Protein AF-A0A6J0CL40-F1 (afdb_monomer_lite)

Sequence (116 aa):
MPSVLCTHLFGSLDCPVLSGSGAVYRVCAGTATFHLLQALLLVGLHSPTSPRAQLHNSFWSFKLLLLLGLCTVAFCIPDEHLFPAWHYIGICGGFTFILLQLVLITAFAHSWNKNW

Structure (mmCIF, N/CA/C/O backbone):
data_AF-A0A6J0CL40-F1
#
_entry.id   AF-A0A6J0CL40-F1
#
loop_
_atom_site.group_PDB
_atom_site.id
_atom_site.type_symbol
_atom_site.label_atom_id
_atom_site.label_alt_id
_atom_site.label_comp_id
_atom_site.label_asym_id
_atom_site.label_entity_id
_atom_site.label_seq_id
_atom_site.pdbx_PDB_ins_code
_atom_site.Cartn_x
_atom_site.Cartn_y
_atom_site.Cartn_z
_atom_site.occupancy
_atom_site.B_iso_or_equiv
_atom_site.auth_seq_id
_atom_site.auth_comp_id
_atom_site.auth_asym_id
_atom_site.auth_atom_id
_atom_site.pdbx_PDB_model_num
ATOM 1 N N . MET A 1 1 ? 27.939 -4.357 -15.769 1.00 42.84 1 MET A N 1
ATOM 2 C CA . MET A 1 1 ? 28.098 -4.983 -17.098 1.00 42.84 1 MET A CA 1
ATOM 3 C C . MET A 1 1 ? 27.099 -6.133 -17.308 1.00 42.84 1 MET A C 1
ATOM 5 O O . MET A 1 1 ? 27.514 -7.281 -17.331 1.00 42.84 1 MET A O 1
ATOM 9 N N . PRO A 1 2 ? 25.787 -5.858 -17.437 1.00 54.59 2 PRO A N 1
ATOM 10 C CA . PRO A 1 2 ? 24.793 -6.860 -17.849 1.00 54.59 2 PRO A CA 1
ATOM 11 C C . PRO A 1 2 ? 24.514 -6.864 -19.368 1.00 54.59 2 PRO A C 1
ATOM 13 O O . PRO A 1 2 ? 23.872 -7.778 -19.872 1.00 54.59 2 PRO A O 1
ATOM 16 N N . SER A 1 3 ? 25.003 -5.864 -20.111 1.00 56.97 3 SER A N 1
ATOM 17 C CA . SER A 1 3 ? 24.678 -5.653 -21.527 1.00 56.97 3 SER A CA 1
ATOM 18 C C . SER A 1 3 ? 25.245 -6.728 -22.459 1.00 56.97 3 SER A C 1
ATOM 20 O O . SER A 1 3 ? 24.511 -7.225 -23.301 1.00 56.97 3 SER A O 1
ATOM 22 N N . VAL A 1 4 ? 26.505 -7.144 -22.275 1.00 61.91 4 VAL A N 1
ATOM 23 C CA . VAL A 1 4 ? 27.192 -8.093 -23.182 1.00 61.91 4 VAL A CA 1
ATOM 24 C C . VAL A 1 4 ? 26.599 -9.506 -23.114 1.00 61.91 4 VAL A C 1
ATOM 26 O O . VAL A 1 4 ? 26.412 -10.149 -24.141 1.00 61.91 4 VAL A O 1
ATOM 29 N N . LEU A 1 5 ? 26.248 -9.988 -21.916 1.00 61.72 5 LEU A N 1
ATOM 30 C CA . LEU A 1 5 ? 25.635 -11.312 -21.747 1.00 61.72 5 LEU A CA 1
ATOM 31 C C . LEU A 1 5 ? 24.229 -11.371 -22.373 1.00 61.72 5 LEU A C 1
ATOM 33 O O . LEU A 1 5 ? 23.820 -12.408 -22.888 1.00 61.72 5 LEU A O 1
ATOM 37 N N . CYS A 1 6 ? 23.508 -10.247 -22.368 1.00 56.94 6 CYS A N 1
ATOM 38 C CA . CYS A 1 6 ? 22.153 -10.167 -22.900 1.00 56.94 6 CYS A CA 1
ATOM 39 C C . CYS A 1 6 ? 22.118 -10.161 -24.436 1.00 56.94 6 CYS A C 1
ATOM 41 O O . CYS A 1 6 ? 21.278 -10.837 -25.031 1.00 56.94 6 CYS A O 1
ATOM 43 N N . THR A 1 7 ? 23.083 -9.497 -25.087 1.00 62.28 7 THR A N 1
ATOM 44 C CA . THR A 1 7 ? 23.223 -9.524 -26.555 1.00 62.28 7 THR A CA 1
ATOM 45 C C . THR A 1 7 ? 23.495 -10.940 -27.072 1.00 62.28 7 THR A C 1
ATOM 47 O O . THR A 1 7 ? 22.990 -11.317 -28.126 1.00 62.28 7 THR A O 1
ATOM 50 N N . HIS A 1 8 ? 24.241 -11.746 -26.306 1.00 65.38 8 HIS A N 1
ATOM 51 C CA . HIS A 1 8 ? 24.544 -13.136 -26.656 1.00 65.38 8 HIS A CA 1
ATOM 52 C C . HIS A 1 8 ? 23.364 -14.106 -26.481 1.00 65.38 8 HIS A C 1
ATOM 54 O O . HIS A 1 8 ? 23.318 -15.110 -27.186 1.00 65.38 8 HIS A O 1
ATOM 60 N N . LEU A 1 9 ? 22.430 -13.832 -25.563 1.00 63.72 9 LEU A N 1
ATOM 61 C CA . LEU A 1 9 ? 21.293 -14.720 -25.278 1.00 63.72 9 LEU A CA 1
ATOM 62 C C . LEU A 1 9 ? 20.036 -14.392 -26.096 1.00 63.72 9 LEU A C 1
ATOM 64 O O . LEU A 1 9 ? 19.311 -15.313 -26.462 1.00 63.72 9 LEU A O 1
ATOM 68 N N . PHE A 1 10 ? 19.770 -13.111 -26.378 1.00 62.97 10 PHE A N 1
ATOM 69 C CA . PHE A 1 10 ? 18.482 -12.675 -26.943 1.00 62.97 10 PHE A CA 1
ATOM 70 C C . PHE A 1 10 ? 18.576 -11.954 -28.295 1.00 62.97 10 PHE A C 1
ATOM 72 O O . PHE A 1 10 ? 17.545 -11.699 -28.909 1.00 62.97 10 PHE A O 1
ATOM 79 N N . GLY A 1 11 ? 19.779 -11.642 -28.795 1.00 56.12 11 GLY A N 1
ATOM 80 C CA . GLY A 1 11 ? 19.965 -11.076 -30.139 1.00 56.12 11 GLY A CA 1
ATOM 81 C C . GLY A 1 11 ? 19.365 -9.677 -30.370 1.00 56.12 11 GLY A C 1
ATOM 82 O O . GLY A 1 11 ? 19.414 -9.190 -31.497 1.00 56.12 11 GLY A O 1
ATOM 83 N N . SER A 1 12 ? 18.827 -9.015 -29.337 1.00 57.97 12 SER A N 1
ATOM 84 C CA . SER A 1 12 ? 18.297 -7.647 -29.380 1.00 57.97 12 SER A CA 1
ATOM 85 C C . SER A 1 12 ? 19.167 -6.674 -28.571 1.00 57.97 12 SER A C 1
ATOM 87 O O . SER A 1 12 ? 19.760 -7.032 -27.551 1.00 57.97 12 SER A O 1
ATOM 89 N N . LEU A 1 13 ? 19.251 -5.420 -29.033 1.00 55.03 13 LEU A N 1
ATOM 90 C CA . LEU A 1 13 ? 19.860 -4.302 -28.291 1.00 55.03 13 LEU A CA 1
ATOM 91 C C . LEU A 1 13 ? 18.991 -3.863 -27.099 1.00 55.03 13 LEU A C 1
ATOM 93 O O . LEU A 1 13 ? 19.513 -3.343 -26.114 1.00 55.03 13 LEU A O 1
ATOM 97 N N . ASP A 1 14 ? 17.689 -4.145 -27.166 1.00 53.66 14 ASP A N 1
ATOM 98 C CA . ASP A 1 14 ? 16.723 -3.908 -26.098 1.00 53.66 14 ASP A CA 1
ATOM 99 C C . ASP A 1 14 ? 16.695 -5.105 -25.154 1.00 53.66 14 ASP A C 1
ATOM 101 O O . ASP A 1 14 ? 15.857 -6.004 -25.237 1.00 53.66 14 ASP A O 1
ATOM 105 N N . CYS A 1 15 ? 17.678 -5.139 -24.264 1.00 56.69 15 CYS A N 1
ATOM 106 C CA . CYS A 1 15 ? 17.612 -5.997 -23.098 1.00 56.69 15 CYS A CA 1
ATOM 107 C C . CYS A 1 15 ? 16.672 -5.327 -22.084 1.00 56.69 15 CYS A C 1
ATOM 109 O O . CYS A 1 15 ? 16.959 -4.188 -21.698 1.00 56.69 15 CYS A O 1
ATOM 111 N N . PRO A 1 16 ? 15.588 -5.975 -21.615 1.00 54.97 16 PRO A N 1
ATOM 112 C CA . PRO A 1 16 ? 14.822 -5.452 -20.495 1.00 54.97 16 PRO A CA 1
ATOM 113 C C . PRO A 1 16 ? 15.752 -5.448 -19.282 1.00 54.97 16 PRO A C 1
ATOM 115 O O . PRO A 1 16 ? 16.008 -6.476 -18.652 1.00 54.97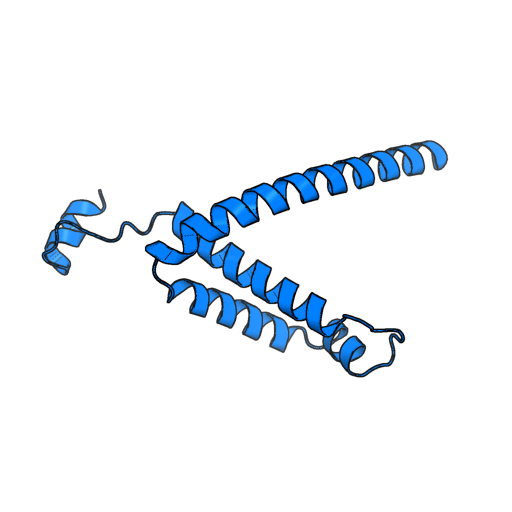 16 PRO A O 1
ATOM 118 N N . VAL A 1 17 ? 16.345 -4.290 -18.993 1.00 55.03 17 VAL A N 1
ATOM 119 C CA . VAL A 1 17 ? 17.161 -4.107 -17.801 1.00 55.03 17 VAL A CA 1
ATOM 120 C C . VAL A 1 17 ? 16.208 -4.286 -16.634 1.00 55.03 17 VAL A C 1
ATOM 122 O O . VAL A 1 17 ? 15.383 -3.417 -16.362 1.00 55.03 17 VAL A O 1
ATOM 125 N N . LEU A 1 18 ? 16.321 -5.424 -15.949 1.00 55.47 18 LEU A N 1
ATOM 126 C CA . LEU A 1 18 ? 15.652 -5.677 -14.682 1.00 55.47 18 LEU A CA 1
ATOM 127 C C . LEU A 1 18 ? 16.240 -4.713 -13.640 1.00 55.47 18 LEU A C 1
ATOM 129 O O . LEU A 1 18 ? 17.127 -5.055 -12.860 1.00 55.47 18 LEU A O 1
ATOM 133 N N . SER A 1 19 ? 15.814 -3.455 -13.700 1.00 67.19 19 SER A N 1
ATOM 134 C CA . SER A 1 19 ? 16.243 -2.415 -12.781 1.00 67.19 19 SER A CA 1
ATOM 135 C C . SER A 1 19 ? 15.656 -2.718 -11.409 1.00 67.19 19 SER A C 1
ATOM 137 O O . SER A 1 19 ? 14.466 -3.022 -11.290 1.00 67.19 19 SER A O 1
ATOM 139 N N . GLY A 1 20 ? 16.465 -2.588 -10.354 1.00 76.06 20 GLY A N 1
ATOM 140 C CA . GLY A 1 20 ? 15.996 -2.754 -8.977 1.00 76.06 20 GLY A CA 1
ATOM 141 C C . GLY A 1 20 ? 14.786 -1.868 -8.659 1.00 76.06 20 GLY A C 1
ATOM 142 O O . GLY A 1 20 ? 13.899 -2.289 -7.923 1.00 76.06 20 GLY A O 1
ATOM 143 N N . SER A 1 21 ? 14.681 -0.692 -9.291 1.00 79.19 21 SER A N 1
ATOM 144 C CA . SER A 1 21 ? 13.493 0.160 -9.184 1.00 79.19 21 SER A CA 1
ATOM 145 C C . SER A 1 21 ? 12.227 -0.537 -9.695 1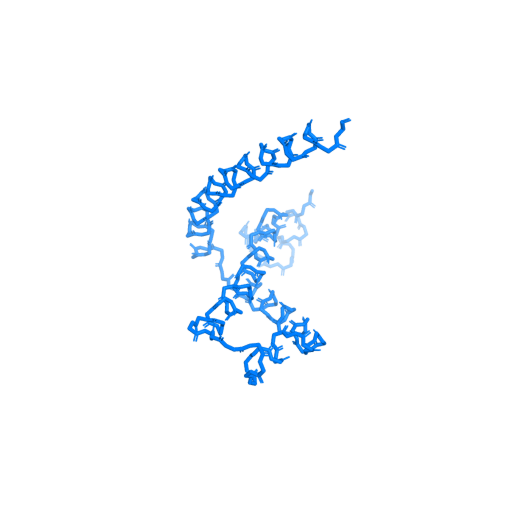.00 79.19 21 SER A C 1
ATOM 147 O O . SER A 1 21 ? 11.221 -0.548 -8.992 1.00 79.19 21 SER A O 1
ATOM 149 N N . GLY A 1 22 ? 12.272 -1.187 -10.860 1.00 83.12 22 GLY A N 1
ATOM 150 C CA . GLY A 1 22 ? 11.123 -1.894 -11.430 1.00 83.12 22 GLY A CA 1
ATOM 151 C C . GLY A 1 22 ? 10.644 -3.057 -10.558 1.00 83.12 22 GLY A C 1
ATOM 152 O O . GLY A 1 22 ? 9.441 -3.238 -10.367 1.00 83.12 22 GLY A O 1
ATOM 153 N N . ALA A 1 23 ? 11.574 -3.795 -9.944 1.00 87.19 23 ALA A N 1
ATOM 154 C CA . ALA A 1 23 ? 11.234 -4.850 -8.988 1.00 87.19 23 ALA A CA 1
ATOM 155 C C . ALA A 1 23 ? 10.494 -4.297 -7.756 1.00 87.19 23 ALA A C 1
ATOM 157 O O . ALA A 1 23 ? 9.487 -4.869 -7.335 1.00 87.19 23 ALA A O 1
ATOM 158 N N . VAL A 1 24 ? 10.940 -3.155 -7.217 1.00 90.00 24 VAL A N 1
ATOM 159 C CA . VAL A 1 24 ? 10.269 -2.485 -6.090 1.00 90.00 24 VAL A CA 1
ATOM 160 C C . VAL A 1 24 ? 8.850 -2.066 -6.472 1.00 90.00 24 VAL A C 1
ATOM 162 O O . VAL A 1 24 ? 7.919 -2.357 -5.725 1.00 90.00 24 VAL A O 1
ATOM 165 N N . TYR A 1 25 ? 8.654 -1.458 -7.646 1.00 88.12 25 TYR A N 1
ATOM 166 C CA . TYR A 1 25 ? 7.320 -1.068 -8.123 1.00 88.12 25 TYR A CA 1
ATOM 167 C C . TYR A 1 25 ? 6.351 -2.260 -8.182 1.00 88.12 25 TYR A C 1
ATOM 169 O O . TYR A 1 25 ? 5.207 -2.140 -7.746 1.00 88.12 25 TYR A O 1
ATOM 177 N N . ARG A 1 26 ? 6.815 -3.426 -8.642 1.00 89.50 26 ARG A N 1
ATOM 178 C CA . ARG A 1 26 ? 6.001 -4.651 -8.757 1.00 89.50 26 ARG A CA 1
ATOM 179 C C . ARG A 1 26 ? 5.640 -5.250 -7.401 1.00 89.50 26 ARG A C 1
ATOM 181 O O . ARG A 1 26 ? 4.481 -5.589 -7.171 1.00 89.50 26 ARG A O 1
ATOM 188 N N . VAL A 1 27 ? 6.602 -5.330 -6.480 1.00 92.81 27 VAL A N 1
ATOM 189 C CA . VAL A 1 27 ? 6.342 -5.806 -5.111 1.00 92.81 27 VAL A CA 1
ATOM 190 C C . VAL A 1 27 ? 5.373 -4.865 -4.394 1.00 92.81 27 VAL A C 1
ATOM 192 O O . VAL A 1 27 ? 4.405 -5.330 -3.797 1.00 92.81 27 VAL A O 1
ATOM 195 N N . CYS A 1 28 ? 5.574 -3.549 -4.513 1.00 92.56 28 CYS A N 1
ATOM 196 C CA . CYS A 1 28 ? 4.665 -2.547 -3.956 1.00 92.56 28 CYS A CA 1
ATOM 197 C C . CYS A 1 28 ? 3.263 -2.617 -4.577 1.00 92.56 28 CYS A C 1
ATOM 199 O O . CYS A 1 28 ? 2.273 -2.406 -3.880 1.00 92.56 28 CYS A O 1
ATOM 201 N N . ALA A 1 29 ? 3.154 -2.930 -5.869 1.00 91.50 29 ALA A N 1
ATOM 202 C CA . ALA A 1 29 ? 1.864 -3.141 -6.517 1.00 91.50 29 ALA A CA 1
ATOM 203 C C . ALA A 1 29 ? 1.128 -4.368 -5.962 1.00 91.50 29 ALA A C 1
ATOM 205 O O . ALA A 1 29 ? -0.061 -4.281 -5.635 1.00 91.50 29 ALA A O 1
ATOM 206 N N . GLY A 1 30 ? 1.838 -5.484 -5.778 1.00 94.12 30 GLY A N 1
ATOM 207 C CA . GLY A 1 30 ? 1.289 -6.692 -5.160 1.00 94.12 30 GLY A CA 1
ATOM 208 C C . GLY A 1 30 ? 0.808 -6.452 -3.726 1.00 94.12 30 GLY A C 1
ATOM 209 O O . GLY A 1 30 ? -0.333 -6.783 -3.389 1.00 94.12 30 GLY A O 1
ATOM 210 N N . THR A 1 31 ? 1.632 -5.810 -2.892 1.00 95.25 31 THR A N 1
ATOM 211 C CA . THR A 1 31 ? 1.288 -5.523 -1.488 1.00 95.25 31 THR A CA 1
ATOM 212 C C . THR A 1 31 ? 0.137 -4.525 -1.364 1.00 95.25 31 THR A C 1
ATOM 214 O O . THR A 1 31 ? -0.788 -4.754 -0.582 1.00 95.25 31 THR A O 1
ATOM 217 N N . ALA A 1 32 ? 0.128 -3.451 -2.156 1.00 94.44 32 ALA A N 1
ATOM 218 C CA . ALA A 1 32 ? -0.964 -2.482 -2.150 1.00 94.44 32 ALA A CA 1
ATOM 219 C C . ALA A 1 32 ? -2.291 -3.118 -2.582 1.00 94.44 32 ALA A C 1
ATOM 221 O O . ALA A 1 32 ? -3.309 -2.908 -1.926 1.00 94.44 32 ALA A O 1
ATOM 222 N N . THR A 1 33 ? -2.277 -3.945 -3.632 1.00 94.25 33 THR A N 1
ATOM 223 C CA . THR A 1 33 ? -3.473 -4.662 -4.105 1.00 94.25 33 THR A CA 1
ATOM 224 C C . THR A 1 33 ? -4.002 -5.615 -3.031 1.00 94.25 33 THR A C 1
ATOM 226 O O . THR A 1 33 ? -5.206 -5.656 -2.774 1.00 94.25 33 THR A O 1
ATOM 229 N N . PHE A 1 34 ? -3.112 -6.334 -2.343 1.00 96.25 34 PHE A N 1
ATOM 230 C CA . PHE A 1 34 ? -3.469 -7.219 -1.232 1.00 96.25 34 PHE A CA 1
ATOM 231 C C . PHE A 1 34 ? -4.147 -6.477 -0.069 1.00 96.25 34 PHE A C 1
ATOM 233 O O . PHE A 1 34 ? -5.146 -6.956 0.484 1.00 96.25 34 PHE A O 1
ATOM 240 N N . HIS A 1 35 ? -3.625 -5.311 0.313 1.00 95.00 35 HIS A N 1
ATOM 241 C CA . HIS A 1 35 ? -4.218 -4.498 1.376 1.00 95.00 35 HIS A CA 1
ATOM 242 C C . HIS A 1 35 ? -5.514 -3.814 0.935 1.00 95.00 35 HIS A C 1
ATOM 244 O O . HIS A 1 35 ? -6.461 -3.770 1.720 1.00 95.00 35 HIS A O 1
ATOM 250 N N . LEU A 1 36 ? -5.602 -3.357 -0.316 1.00 94.62 36 LEU A N 1
ATOM 251 C CA . LEU A 1 36 ? -6.822 -2.779 -0.875 1.00 94.62 36 LEU A CA 1
ATOM 252 C C . LEU A 1 36 ? -7.955 -3.809 -0.917 1.00 94.62 36 LEU A C 1
ATOM 254 O O . LEU A 1 36 ? -9.065 -3.514 -0.481 1.00 94.62 36 LEU A O 1
ATOM 258 N N . LEU A 1 37 ? -7.676 -5.036 -1.366 1.00 94.75 37 LEU A N 1
ATOM 259 C CA . LEU A 1 37 ? -8.661 -6.118 -1.375 1.00 94.75 37 LEU A CA 1
ATOM 260 C C . LEU A 1 37 ? -9.180 -6.412 0.038 1.00 94.75 37 LEU A C 1
ATOM 262 O O . LEU A 1 37 ? -10.384 -6.543 0.242 1.00 94.75 37 LEU A O 1
ATOM 266 N N . GLN A 1 38 ? -8.290 -6.466 1.032 1.00 93.56 38 GLN A N 1
ATOM 267 C CA . GLN A 1 38 ? -8.707 -6.626 2.426 1.00 93.56 38 GLN A CA 1
ATOM 268 C C . GLN A 1 38 ? -9.533 -5.441 2.921 1.00 93.56 38 GLN A C 1
ATOM 270 O O . GLN A 1 38 ? -10.555 -5.664 3.561 1.00 93.56 38 GLN A O 1
ATOM 275 N N . ALA A 1 39 ? -9.145 -4.206 2.603 1.00 93.62 39 ALA A N 1
ATOM 276 C CA . ALA A 1 39 ? -9.921 -3.027 2.971 1.00 93.62 39 ALA A CA 1
ATOM 277 C C . ALA A 1 39 ? -11.346 -3.106 2.402 1.00 93.62 39 ALA A C 1
ATOM 279 O O . ALA A 1 39 ? -12.304 -2.929 3.151 1.00 93.62 39 ALA A O 1
ATOM 280 N N . LEU A 1 40 ? -11.491 -3.474 1.122 1.00 94.06 40 LEU A N 1
ATOM 281 C CA . LEU A 1 40 ? -12.787 -3.654 0.460 1.00 94.06 40 LEU A CA 1
ATOM 282 C C . LEU A 1 40 ? -13.639 -4.753 1.112 1.00 94.06 40 LEU A C 1
ATOM 2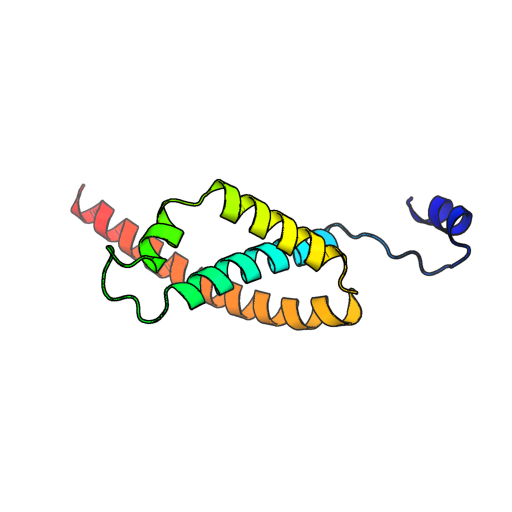84 O O . LEU A 1 40 ? -14.834 -4.553 1.325 1.00 94.06 40 LEU A O 1
ATOM 288 N N . LEU A 1 41 ? -13.038 -5.886 1.496 1.00 91.38 41 LEU A N 1
ATOM 289 C CA . LEU A 1 41 ? -13.745 -6.966 2.201 1.00 91.38 41 LEU A CA 1
ATOM 290 C C . LEU A 1 41 ? -14.321 -6.516 3.557 1.00 91.38 41 LEU A C 1
ATOM 292 O O . LEU A 1 41 ? -15.354 -7.040 3.993 1.00 91.38 41 LEU A O 1
ATOM 296 N N . LEU A 1 42 ? -13.668 -5.551 4.213 1.00 91.44 42 LEU A N 1
ATOM 297 C CA . LEU A 1 42 ? -14.054 -5.017 5.520 1.00 91.44 42 LEU A CA 1
ATOM 298 C C . LEU A 1 42 ? -14.994 -3.801 5.442 1.00 91.44 42 LEU A C 1
ATOM 300 O O . LEU A 1 42 ? -15.462 -3.336 6.483 1.00 91.44 42 LEU A O 1
ATOM 304 N N . VAL A 1 43 ? -15.335 -3.298 4.251 1.00 93.44 43 VAL A N 1
ATOM 305 C CA . VAL A 1 43 ? -16.290 -2.185 4.122 1.00 93.44 43 VAL A CA 1
ATOM 306 C C . VAL A 1 43 ? -17.674 -2.596 4.647 1.00 93.44 43 VAL A C 1
ATOM 308 O O . VAL A 1 43 ? -18.191 -3.684 4.360 1.00 93.44 43 VAL A O 1
ATOM 311 N N . GLY A 1 44 ? -18.283 -1.712 5.445 1.00 88.75 44 GLY A N 1
ATOM 312 C CA . GLY A 1 44 ? -19.616 -1.913 6.027 1.00 88.75 44 GLY A CA 1
ATOM 313 C C . GLY A 1 44 ? -19.674 -2.996 7.111 1.00 88.75 44 GLY A C 1
ATOM 314 O O . GLY A 1 44 ? -20.748 -3.534 7.399 1.00 88.75 44 GLY A O 1
ATOM 315 N N . LEU A 1 45 ? -18.529 -3.367 7.686 1.00 90.00 45 LEU A N 1
ATOM 316 C CA . LEU A 1 45 ? -18.451 -4.311 8.792 1.00 90.00 45 LEU A CA 1
ATOM 317 C C . LEU A 1 45 ? -18.860 -3.627 10.104 1.00 90.00 45 LEU A C 1
ATOM 319 O O . LEU A 1 45 ? -18.168 -2.738 10.585 1.00 90.00 45 LEU A O 1
ATOM 323 N N . HIS A 1 46 ? -19.968 -4.070 10.695 1.00 86.81 46 HIS A N 1
ATOM 324 C CA . HIS A 1 46 ? -20.484 -3.504 11.949 1.00 86.81 46 HIS A CA 1
ATOM 325 C C . HIS A 1 46 ? -20.245 -4.398 13.171 1.00 86.81 46 HIS A C 1
ATOM 327 O O . HIS A 1 46 ? -20.355 -3.930 14.298 1.00 86.81 46 HIS A O 1
ATOM 333 N N . SER A 1 47 ? -19.926 -5.682 12.966 1.00 88.19 47 SER A N 1
ATOM 334 C CA . SER A 1 47 ? -19.749 -6.646 14.055 1.00 88.19 47 SER A CA 1
ATOM 335 C C . SER A 1 47 ? -18.466 -7.472 13.900 1.00 88.19 47 SER A C 1
ATOM 337 O O . SER A 1 47 ? -18.236 -8.044 12.821 1.00 88.19 47 SER A O 1
ATOM 339 N N . PRO A 1 48 ? -17.676 -7.620 14.983 1.00 84.06 48 PRO A N 1
ATOM 340 C CA . PRO A 1 48 ? -16.453 -8.418 14.994 1.00 84.06 48 PRO A CA 1
ATOM 341 C C . PRO A 1 48 ? -16.710 -9.932 14.928 1.00 84.06 48 PRO A C 1
ATOM 343 O O . PRO A 1 48 ? -15.779 -10.693 14.690 1.00 84.06 48 PRO A O 1
ATOM 346 N N . THR A 1 49 ? -17.953 -10.394 15.113 1.00 87.81 49 THR A N 1
ATOM 347 C CA . THR A 1 49 ? -18.297 -11.829 15.059 1.00 87.81 49 THR A CA 1
ATOM 348 C C . THR A 1 49 ? -18.650 -12.321 13.658 1.00 87.81 49 THR A C 1
ATOM 350 O O . THR A 1 49 ? -18.760 -13.527 13.432 1.00 87.81 49 THR A O 1
ATOM 353 N N . SER A 1 50 ? -18.821 -11.406 12.703 1.00 88.44 50 SER A N 1
ATOM 354 C CA . SER A 1 50 ? -19.185 -11.756 11.332 1.00 88.44 50 SER A CA 1
ATOM 355 C C . SER A 1 50 ? -18.098 -12.611 10.653 1.00 88.44 50 SER A C 1
ATOM 357 O O . SER A 1 50 ? -16.907 -12.442 10.926 1.00 88.44 50 SER A O 1
ATOM 359 N N . PRO A 1 51 ? -18.464 -13.513 9.725 1.00 86.62 51 PRO A N 1
ATOM 360 C CA . PRO A 1 51 ? -17.503 -14.416 9.083 1.00 86.62 51 PRO A CA 1
ATOM 361 C C . PRO A 1 51 ? -16.386 -13.668 8.335 1.00 86.62 51 PRO A C 1
ATOM 363 O O . PRO A 1 51 ? -15.249 -14.128 8.302 1.00 86.62 51 PRO A O 1
ATOM 366 N N . ARG A 1 52 ? -16.675 -12.469 7.804 1.00 89.50 52 ARG A N 1
ATOM 367 C CA . ARG A 1 52 ? -15.678 -11.581 7.176 1.00 89.50 52 ARG A CA 1
ATOM 368 C C . ARG A 1 52 ? -14.623 -11.087 8.174 1.00 89.50 52 ARG A C 1
ATOM 370 O O . ARG A 1 52 ? -13.442 -11.048 7.840 1.00 89.50 52 ARG A O 1
ATOM 377 N N . ALA A 1 53 ? -15.034 -10.762 9.401 1.00 88.06 53 ALA A N 1
ATOM 378 C CA . ALA A 1 53 ? -14.128 -10.361 10.476 1.00 88.06 53 ALA A CA 1
ATOM 379 C C . ALA A 1 53 ? -13.233 -11.529 10.924 1.00 88.06 53 ALA A C 1
ATOM 381 O O . ALA A 1 53 ? -12.027 -11.361 11.092 1.00 88.06 53 ALA A O 1
ATOM 382 N N . GLN A 1 54 ? -13.806 -12.732 11.037 1.00 87.88 54 GLN A N 1
ATOM 383 C CA . GLN A 1 54 ? -13.053 -13.947 11.371 1.00 87.88 54 GLN A CA 1
ATOM 384 C C . GLN A 1 54 ? -12.032 -14.302 10.281 1.00 87.88 54 GLN A C 1
ATOM 386 O O . GLN A 1 54 ? -10.880 -14.612 10.589 1.00 87.88 54 GLN A O 1
ATOM 391 N N . LEU A 1 55 ? -12.412 -14.172 9.003 1.00 87.62 55 LEU A N 1
ATOM 392 C CA . LEU A 1 55 ? -11.495 -14.344 7.874 1.00 87.62 55 LEU A CA 1
ATOM 393 C C . LEU A 1 55 ? -10.324 -13.353 7.939 1.00 87.62 55 LEU A C 1
ATOM 395 O O . LEU A 1 55 ? -9.169 -13.721 7.709 1.00 87.62 55 LEU A O 1
ATOM 399 N N . HIS A 1 56 ? -10.609 -12.102 8.302 1.00 90.19 56 HIS A N 1
ATOM 400 C CA . HIS A 1 56 ? -9.577 -11.090 8.482 1.00 90.19 56 HIS A CA 1
ATOM 401 C C . HIS A 1 56 ? -8.645 -11.389 9.664 1.00 90.19 56 HIS A C 1
ATOM 403 O O . HIS A 1 56 ? -7.453 -11.120 9.557 1.00 90.19 56 HIS A O 1
ATOM 409 N N . ASN A 1 57 ? -9.135 -11.953 10.763 1.00 89.44 57 ASN A N 1
ATOM 410 C CA . ASN A 1 57 ? -8.314 -12.139 11.959 1.00 89.44 57 ASN A CA 1
ATOM 411 C C . ASN A 1 57 ? -7.482 -13.437 11.939 1.00 89.44 57 ASN A C 1
ATOM 413 O O . ASN A 1 57 ? -6.328 -13.438 12.360 1.00 89.44 57 ASN A O 1
ATOM 417 N N . SER A 1 58 ? -8.041 -14.543 11.439 1.00 86.88 58 SER A N 1
ATOM 418 C CA . SER A 1 58 ? -7.481 -15.881 11.700 1.00 86.88 58 SER A CA 1
ATOM 419 C C . SER A 1 58 ? -6.680 -16.501 10.544 1.00 86.88 58 SER A C 1
ATOM 421 O O . SER A 1 58 ? -5.748 -17.261 10.791 1.00 86.88 58 SER A O 1
ATOM 423 N N . PHE A 1 59 ? -6.991 -16.201 9.278 1.00 89.38 59 PHE A N 1
ATOM 424 C CA . PHE A 1 59 ? -6.494 -16.976 8.122 1.00 89.38 59 PHE A CA 1
ATOM 425 C C . PHE A 1 59 ? -5.151 -16.474 7.555 1.00 89.38 59 PHE A C 1
ATOM 427 O O . PHE A 1 59 ? -5.040 -16.130 6.376 1.00 89.38 59 PHE A O 1
ATOM 434 N N . TRP A 1 60 ? -4.103 -16.442 8.381 1.00 90.88 60 TRP A N 1
ATOM 435 C CA . TRP A 1 60 ? -2.785 -15.906 7.999 1.00 90.88 60 TRP A CA 1
ATOM 436 C C . TRP A 1 60 ? -2.075 -16.676 6.881 1.00 90.88 60 TRP A C 1
ATOM 438 O O . TRP A 1 60 ? -1.576 -16.056 5.944 1.00 90.88 60 TRP A O 1
ATOM 448 N N . SER A 1 61 ? -2.058 -18.010 6.922 1.00 92.19 61 SER A N 1
ATOM 449 C CA . SER A 1 61 ? -1.356 -18.807 5.903 1.00 92.19 61 SER A CA 1
ATOM 450 C C . SER A 1 61 ? -1.929 -18.579 4.503 1.00 92.19 61 SER A C 1
ATOM 452 O O . SER A 1 61 ? -1.184 -18.375 3.549 1.00 92.19 61 SER A O 1
ATOM 454 N N . PHE A 1 62 ? -3.259 -18.529 4.383 1.00 92.00 62 PHE A N 1
ATOM 455 C CA . PHE A 1 62 ? -3.929 -18.241 3.114 1.00 92.00 62 PHE A CA 1
ATOM 456 C C . PHE A 1 62 ? -3.641 -16.818 2.622 1.00 92.00 62 PHE A C 1
ATOM 458 O O . PHE A 1 62 ? -3.371 -16.606 1.443 1.00 92.00 62 PHE A O 1
ATOM 465 N N . LYS A 1 63 ? -3.635 -15.840 3.533 1.00 92.81 63 LYS A N 1
ATOM 466 C CA . LYS A 1 63 ? -3.283 -14.452 3.221 1.00 92.81 63 LYS A CA 1
ATOM 467 C C . LYS A 1 63 ? -1.861 -14.313 2.677 1.00 92.81 63 LYS A C 1
ATOM 469 O O . LYS A 1 63 ? -1.664 -13.585 1.711 1.00 92.81 63 LYS A O 1
ATOM 474 N N . LEU A 1 64 ? -0.890 -15.014 3.264 1.00 95.06 64 LEU A N 1
ATOM 475 C CA . LEU A 1 64 ? 0.494 -14.998 2.783 1.00 95.06 64 LEU A CA 1
ATOM 476 C C . LEU A 1 64 ? 0.616 -15.620 1.388 1.00 95.06 64 LEU A C 1
ATOM 478 O O . LEU A 1 64 ? 1.291 -15.055 0.533 1.00 95.06 64 LEU A O 1
ATOM 482 N N . LEU A 1 65 ? -0.081 -16.731 1.128 1.00 96.25 65 LEU A N 1
ATOM 483 C CA . LEU A 1 65 ? -0.126 -17.332 -0.209 1.00 96.25 65 LEU A CA 1
ATOM 484 C C . LEU A 1 65 ? -0.752 -16.384 -1.240 1.00 96.25 65 LEU A C 1
ATOM 486 O O . LEU A 1 65 ? -0.209 -16.225 -2.331 1.00 96.25 65 LEU A O 1
ATOM 490 N N . LEU A 1 66 ? -1.850 -15.713 -0.883 1.00 95.62 66 LEU A N 1
ATOM 491 C CA . LEU A 1 66 ? -2.487 -14.714 -1.740 1.00 95.62 66 LEU A CA 1
ATOM 492 C C . LEU A 1 66 ? -1.554 -13.530 -2.021 1.00 95.62 66 LEU A C 1
ATOM 494 O O . LEU A 1 66 ? -1.459 -13.089 -3.163 1.00 95.62 66 LEU A O 1
ATOM 498 N N . LEU A 1 67 ? -0.848 -13.033 -1.003 1.00 96.12 67 LEU A N 1
ATOM 499 C CA . LEU A 1 67 ? 0.121 -11.952 -1.159 1.00 96.12 67 LEU A CA 1
ATOM 500 C C . LEU A 1 67 ? 1.254 -12.349 -2.115 1.00 96.12 67 LEU A C 1
ATOM 502 O O . LEU A 1 67 ? 1.565 -11.596 -3.036 1.00 96.12 67 LEU A O 1
ATOM 506 N N . LEU A 1 68 ? 1.841 -13.534 -1.930 1.00 96.38 68 LEU A N 1
ATOM 507 C CA . LEU A 1 68 ? 2.883 -14.041 -2.824 1.00 96.38 68 LEU A CA 1
ATOM 508 C C . LEU A 1 68 ? 2.357 -14.200 -4.253 1.00 96.38 68 LEU A C 1
ATOM 510 O O . LEU A 1 68 ? 3.017 -13.756 -5.187 1.00 96.38 68 LEU A O 1
ATOM 514 N N . GLY A 1 69 ? 1.148 -14.743 -4.418 1.00 96.06 69 GLY A N 1
ATOM 515 C CA . GLY A 1 69 ? 0.496 -14.866 -5.721 1.00 96.06 69 GLY A CA 1
ATOM 516 C C . GLY A 1 69 ? 0.288 -13.515 -6.409 1.00 96.06 69 GLY A C 1
ATOM 517 O O . GLY A 1 69 ? 0.625 -13.372 -7.582 1.00 96.06 69 GLY A O 1
ATOM 518 N N . LEU A 1 70 ? -0.195 -12.501 -5.684 1.00 95.31 70 LEU A N 1
ATOM 519 C CA . LEU A 1 70 ? -0.362 -11.141 -6.212 1.00 95.31 70 LEU A CA 1
ATOM 520 C C . LEU A 1 70 ? 0.978 -10.509 -6.606 1.00 95.31 70 LEU A C 1
ATOM 522 O O . LEU A 1 70 ? 1.063 -9.877 -7.658 1.00 95.31 70 LEU A O 1
ATOM 526 N N . CYS A 1 71 ? 2.032 -10.718 -5.813 1.00 93.75 71 CYS A N 1
ATOM 527 C CA . CYS A 1 71 ? 3.380 -10.294 -6.181 1.00 93.75 71 CYS A CA 1
ATOM 528 C C . CYS A 1 71 ? 3.850 -10.995 -7.464 1.00 93.75 71 CYS A C 1
ATOM 530 O O . CYS A 1 71 ? 4.300 -10.315 -8.380 1.00 93.75 71 CYS A O 1
ATOM 532 N N . THR A 1 72 ? 3.701 -12.319 -7.582 1.00 93.81 72 THR A N 1
ATOM 533 C CA . THR A 1 72 ? 4.071 -13.069 -8.796 1.00 93.81 72 THR A CA 1
ATOM 534 C C . THR A 1 72 ? 3.304 -12.581 -10.025 1.00 93.81 72 THR A C 1
ATOM 536 O O . THR A 1 72 ? 3.915 -12.349 -11.065 1.00 93.81 72 THR A O 1
ATOM 539 N N . VAL A 1 73 ? 1.994 -12.342 -9.904 1.00 92.38 73 VAL A N 1
ATOM 540 C CA . VAL A 1 73 ? 1.175 -11.774 -10.989 1.00 92.38 73 VAL A CA 1
ATOM 541 C C . VAL A 1 73 ? 1.673 -10.382 -11.383 1.00 92.38 73 VAL A C 1
ATOM 543 O O . VAL A 1 73 ? 1.769 -10.086 -12.572 1.00 92.38 73 VAL A O 1
ATOM 546 N N . ALA A 1 74 ? 2.067 -9.547 -10.418 1.00 90.00 74 ALA A N 1
ATOM 547 C CA . ALA A 1 74 ? 2.630 -8.230 -10.701 1.00 90.00 74 ALA A CA 1
ATOM 548 C C . ALA A 1 74 ? 3.953 -8.297 -11.484 1.00 90.00 74 ALA A C 1
ATOM 550 O O . ALA A 1 74 ? 4.256 -7.365 -12.227 1.00 90.00 74 ALA A O 1
ATOM 551 N N . PHE A 1 75 ? 4.726 -9.387 -11.386 1.00 87.75 75 PHE A N 1
ATOM 552 C CA . PHE A 1 75 ? 5.913 -9.616 -12.225 1.00 87.75 75 PHE A CA 1
ATOM 553 C C . PHE A 1 75 ? 5.581 -10.001 -13.673 1.00 87.75 75 PHE A C 1
ATOM 555 O O . PHE A 1 75 ? 6.405 -9.779 -14.556 1.00 87.75 75 PHE A O 1
ATOM 562 N N . CYS A 1 76 ? 4.379 -10.509 -13.949 1.00 86.62 76 CYS A N 1
ATOM 563 C CA . CYS A 1 76 ? 3.953 -10.861 -15.306 1.00 86.62 76 CYS A CA 1
ATOM 564 C C . CYS A 1 76 ? 3.473 -9.656 -16.138 1.00 86.62 76 CYS A C 1
ATOM 566 O O . CYS A 1 76 ? 3.315 -9.778 -17.349 1.00 86.62 76 CYS A O 1
ATOM 568 N N . ILE A 1 77 ? 3.217 -8.501 -15.515 1.00 83.25 77 ILE A N 1
ATOM 569 C CA . ILE A 1 77 ? 2.662 -7.317 -16.194 1.00 83.25 77 ILE A CA 1
ATOM 570 C C . ILE A 1 77 ? 3.795 -6.498 -16.856 1.00 83.25 77 ILE A C 1
ATOM 572 O O . ILE A 1 77 ? 4.815 -6.272 -16.210 1.00 83.25 77 ILE A O 1
ATOM 576 N N . PRO A 1 78 ? 3.676 -6.029 -18.110 1.00 78.44 78 PRO A N 1
ATOM 577 C CA . PRO A 1 78 ? 4.719 -5.225 -18.762 1.00 78.44 78 PRO A CA 1
ATOM 578 C C . PRO A 1 78 ? 4.872 -3.811 -18.159 1.00 78.44 78 PRO A C 1
ATOM 580 O O . PRO A 1 78 ? 3.909 -3.229 -17.655 1.00 78.44 78 PRO A O 1
ATOM 583 N N . ASP A 1 79 ? 6.086 -3.250 -18.229 1.00 77.19 79 ASP A N 1
ATOM 584 C CA . ASP A 1 79 ? 6.460 -1.980 -17.572 1.00 77.19 79 ASP A CA 1
ATOM 585 C C . ASP A 1 79 ? 5.710 -0.751 -18.122 1.00 77.19 79 ASP A C 1
ATOM 587 O O . ASP A 1 79 ? 5.344 0.140 -17.352 1.00 77.19 79 ASP A O 1
ATOM 591 N N . GLU A 1 80 ? 5.424 -0.747 -19.430 1.00 71.44 80 GLU A N 1
ATOM 592 C CA . GLU A 1 80 ? 4.766 0.329 -20.198 1.00 71.44 80 GLU A CA 1
ATOM 593 C C . GLU A 1 80 ? 3.475 0.852 -19.538 1.00 71.44 80 GLU A C 1
ATOM 595 O O . GLU A 1 80 ? 3.177 2.045 -19.575 1.00 71.44 80 GLU A O 1
ATOM 600 N N . HIS A 1 81 ? 2.710 -0.036 -18.898 1.00 70.00 81 HIS A N 1
ATOM 601 C CA . HIS A 1 81 ? 1.423 0.305 -18.287 1.00 70.00 81 HIS A CA 1
ATOM 602 C C . HIS A 1 81 ? 1.497 0.504 -16.771 1.00 70.00 81 HIS A C 1
ATOM 604 O O . HIS A 1 81 ? 0.724 1.287 -16.216 1.00 70.00 81 HIS A O 1
ATOM 610 N N . LEU A 1 82 ? 2.406 -0.192 -16.083 1.00 74.19 82 LEU A N 1
ATOM 611 C CA . LEU A 1 82 ? 2.483 -0.148 -14.624 1.00 74.19 82 LEU A CA 1
ATOM 612 C C . LEU A 1 82 ? 3.145 1.130 -14.119 1.00 74.19 82 LEU A C 1
ATOM 614 O O . LEU A 1 82 ? 2.623 1.768 -13.206 1.00 74.19 82 LEU A O 1
ATOM 618 N N . PHE A 1 83 ? 4.294 1.509 -14.675 1.00 78.75 83 PHE A N 1
ATOM 619 C CA . PHE A 1 83 ? 5.136 2.527 -14.043 1.00 78.75 83 PHE A CA 1
ATOM 620 C C . PHE A 1 83 ? 4.511 3.927 -14.024 1.00 78.75 83 PHE A C 1
ATOM 622 O O . PHE A 1 83 ? 4.535 4.542 -12.955 1.00 78.75 83 PHE A O 1
ATOM 629 N N . PRO A 1 84 ? 3.889 4.432 -15.109 1.00 83.19 84 PRO A N 1
ATOM 630 C CA . PRO A 1 84 ? 3.280 5.760 -15.085 1.00 83.19 84 PRO A CA 1
ATOM 631 C C . PRO A 1 84 ? 2.126 5.850 -14.081 1.00 83.19 84 PRO A C 1
ATOM 633 O O . PRO A 1 84 ? 2.086 6.765 -13.263 1.00 83.19 84 PRO A O 1
ATOM 636 N N . ALA A 1 85 ? 1.212 4.875 -14.085 1.00 84.56 85 ALA A N 1
ATOM 637 C CA . ALA A 1 85 ? 0.063 4.871 -13.181 1.00 84.56 85 ALA A CA 1
ATOM 638 C C . ALA A 1 85 ? 0.496 4.747 -11.712 1.00 84.56 85 ALA A C 1
ATOM 640 O O . ALA A 1 85 ? 0.029 5.493 -10.847 1.00 84.56 85 ALA A O 1
ATOM 641 N N . TRP A 1 86 ? 1.430 3.835 -11.430 1.00 86.25 86 TRP A N 1
ATOM 642 C CA . TRP A 1 86 ? 1.894 3.582 -10.070 1.00 86.25 86 TRP A CA 1
ATOM 643 C C . TRP A 1 86 ? 2.724 4.730 -9.499 1.00 86.25 86 TRP A C 1
ATOM 645 O O . TRP A 1 86 ? 2.714 4.956 -8.291 1.00 86.25 86 TRP A O 1
ATOM 655 N N . HIS A 1 87 ? 3.401 5.490 -10.360 1.00 87.69 87 HIS A N 1
ATOM 656 C CA . HIS A 1 87 ? 4.121 6.693 -9.966 1.00 87.69 87 HIS A CA 1
ATOM 657 C C . HIS A 1 87 ? 3.182 7.747 -9.361 1.00 87.69 87 HIS A C 1
ATOM 659 O O . HIS A 1 87 ? 3.414 8.204 -8.241 1.00 87.69 87 HIS A O 1
ATOM 665 N N . TYR A 1 88 ? 2.082 8.082 -10.044 1.00 90.38 88 TYR A N 1
ATOM 666 C CA . TYR A 1 88 ? 1.111 9.058 -9.533 1.00 90.38 88 TYR A CA 1
ATOM 667 C C . TYR A 1 88 ? 0.401 8.567 -8.269 1.00 90.38 88 TYR A C 1
ATOM 669 O O . TYR A 1 88 ? 0.288 9.317 -7.298 1.00 90.38 88 TYR A O 1
ATOM 677 N N . ILE A 1 89 ? -0.018 7.296 -8.246 1.00 91.31 89 ILE A N 1
ATOM 678 C CA . ILE A 1 89 ? -0.620 6.677 -7.054 1.00 91.31 89 ILE A CA 1
ATOM 679 C C . ILE A 1 89 ? 0.360 6.738 -5.874 1.00 91.31 89 ILE A C 1
ATOM 681 O O . ILE A 1 89 ? -0.035 7.090 -4.763 1.00 91.31 89 ILE A O 1
ATOM 685 N N . GLY A 1 90 ? 1.641 6.451 -6.119 1.00 91.94 90 GLY A N 1
ATOM 686 C CA . GLY A 1 90 ? 2.703 6.516 -5.120 1.00 91.94 90 GLY A CA 1
ATOM 687 C C . GLY A 1 90 ? 2.922 7.923 -4.565 1.00 91.94 90 GLY A C 1
ATOM 688 O O . GLY A 1 90 ? 3.045 8.076 -3.351 1.00 91.94 90 GLY A O 1
ATOM 689 N N . ILE A 1 91 ? 2.908 8.956 -5.414 1.00 94.50 91 ILE A N 1
ATOM 690 C CA . ILE A 1 91 ? 3.031 10.356 -4.972 1.00 94.50 91 ILE A CA 1
ATOM 691 C C . ILE A 1 91 ? 1.840 10.752 -4.095 1.00 94.50 91 ILE A C 1
ATOM 693 O O . ILE A 1 91 ? 2.035 11.251 -2.985 1.00 94.50 91 ILE A O 1
ATOM 697 N N . CYS A 1 92 ? 0.611 10.505 -4.560 1.00 95.69 92 CYS A N 1
ATOM 698 C CA . CYS A 1 92 ? -0.594 10.840 -3.802 1.00 95.69 92 CYS A CA 1
ATOM 699 C C . CYS A 1 92 ? -0.645 10.086 -2.466 1.00 95.69 92 CYS A C 1
ATOM 701 O O . CYS A 1 92 ? -0.850 10.698 -1.418 1.00 95.69 92 CYS A O 1
ATOM 703 N N . GLY A 1 93 ? -0.399 8.773 -2.489 1.00 94.06 93 GLY A N 1
ATOM 704 C CA . GLY A 1 93 ? -0.388 7.937 -1.290 1.00 94.06 93 GLY A CA 1
ATOM 705 C C . GLY A 1 93 ? 0.717 8.323 -0.307 1.00 94.06 93 GLY A C 1
ATOM 706 O O . GLY A 1 93 ? 0.464 8.403 0.893 1.00 94.06 93 GLY A O 1
ATOM 707 N N . GLY A 1 94 ? 1.920 8.625 -0.801 1.00 95.69 94 GLY A N 1
ATOM 708 C CA . GLY A 1 94 ? 3.044 9.080 0.017 1.00 95.69 94 GLY A CA 1
ATOM 709 C C . GLY A 1 94 ? 2.758 10.409 0.713 1.00 95.69 94 GLY A C 1
ATOM 710 O O . GLY A 1 94 ? 2.996 10.538 1.913 1.00 95.69 94 GLY A O 1
ATOM 711 N N . PHE A 1 95 ? 2.169 11.369 -0.004 1.00 97.31 95 PHE A N 1
ATOM 712 C CA . PHE A 1 95 ? 1.739 12.638 0.583 1.00 97.31 95 PHE A CA 1
ATOM 713 C C . PHE A 1 95 ? 0.703 12.429 1.699 1.00 97.31 95 PHE A C 1
ATOM 715 O O . PHE A 1 95 ? 0.881 12.936 2.809 1.00 97.31 95 PHE A O 1
ATOM 722 N N . THR A 1 96 ? -0.337 11.623 1.454 1.00 96.56 96 THR A N 1
ATOM 723 C CA . THR A 1 96 ? -1.341 11.288 2.479 1.00 96.56 96 THR A CA 1
ATOM 724 C C . THR A 1 96 ? -0.719 10.573 3.683 1.00 96.56 96 THR A C 1
ATOM 726 O O . THR A 1 96 ? -1.054 10.890 4.824 1.00 96.56 96 THR A O 1
ATOM 729 N N . PHE A 1 97 ? 0.213 9.645 3.455 1.00 95.94 97 PHE A N 1
ATOM 730 C CA . PHE A 1 97 ? 0.894 8.913 4.523 1.00 95.94 97 PHE A CA 1
ATOM 731 C C . PHE A 1 97 ? 1.746 9.831 5.407 1.00 95.94 97 PHE A C 1
ATOM 733 O O . PHE A 1 97 ? 1.715 9.697 6.628 1.00 95.94 97 PHE A O 1
ATOM 740 N N . ILE A 1 98 ? 2.453 10.806 4.826 1.00 97.75 98 ILE A N 1
ATOM 741 C CA . ILE A 1 98 ? 3.232 11.793 5.591 1.00 97.75 98 ILE A CA 1
ATOM 742 C C . ILE A 1 98 ? 2.321 12.626 6.502 1.00 97.75 98 ILE A C 1
ATOM 744 O O . ILE A 1 98 ? 2.643 12.813 7.676 1.00 97.75 98 ILE A O 1
ATOM 748 N N . LEU A 1 99 ? 1.169 13.082 5.999 1.00 97.88 99 LEU A N 1
ATOM 749 C CA . LEU A 1 99 ? 0.195 13.819 6.813 1.00 97.88 99 LEU A CA 1
ATOM 750 C C . LEU A 1 99 ? -0.345 12.963 7.967 1.00 97.88 99 LEU A C 1
ATOM 752 O O . LEU A 1 99 ? -0.416 13.437 9.100 1.00 97.88 99 LEU A O 1
ATOM 756 N N . LEU A 1 100 ? -0.675 11.694 7.700 1.00 97.12 100 LEU A N 1
ATOM 757 C CA . LEU A 1 100 ? -1.121 10.755 8.732 1.00 97.12 100 LEU A CA 1
ATOM 758 C C . LEU A 1 100 ? -0.043 10.562 9.810 1.00 97.12 100 LEU A C 1
ATOM 760 O O . LEU A 1 100 ? -0.332 10.682 10.999 1.00 97.12 100 LEU A O 1
ATOM 764 N N . GLN A 1 101 ? 1.204 10.312 9.405 1.00 97.69 101 GLN A N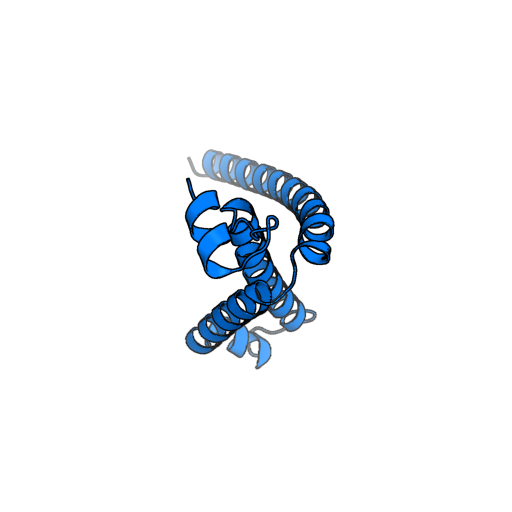 1
ATOM 765 C CA . GLN A 1 101 ? 2.325 10.123 10.328 1.00 97.69 101 GLN A CA 1
ATOM 766 C C . GLN A 1 101 ? 2.589 11.372 11.176 1.00 97.69 101 GLN A C 1
ATOM 768 O O . GLN A 1 101 ? 2.856 11.246 12.370 1.00 97.69 101 GLN A O 1
ATOM 773 N N . LEU A 1 102 ? 2.464 12.571 10.600 1.00 97.94 102 LEU A N 1
ATOM 774 C CA . LEU A 1 102 ? 2.607 13.826 11.340 1.00 97.94 102 LEU A CA 1
ATOM 775 C C . LEU A 1 102 ? 1.564 13.939 12.463 1.00 97.94 102 LEU A C 1
ATOM 777 O O . LEU A 1 102 ? 1.911 14.281 13.597 1.00 97.94 102 LEU A O 1
ATOM 781 N N . VAL 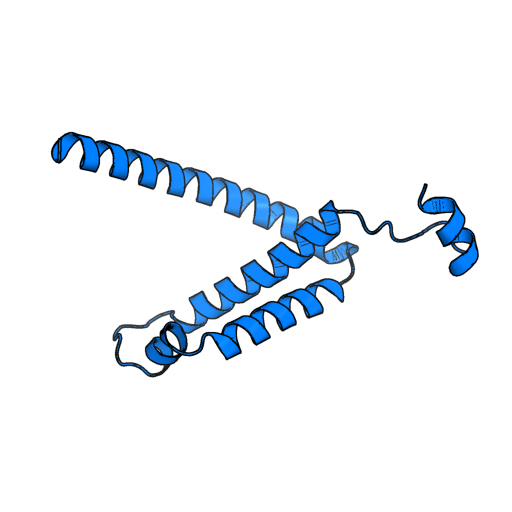A 1 103 ? 0.304 13.608 12.168 1.00 97.94 103 VAL A N 1
ATOM 782 C CA . VAL A 1 103 ? -0.785 13.596 13.160 1.00 97.94 103 VAL A CA 1
ATOM 783 C C . VAL A 1 103 ? -0.541 12.533 14.235 1.00 97.94 103 VAL A C 1
ATOM 785 O O . VAL A 1 103 ? -0.693 12.812 15.423 1.00 97.94 103 VAL A O 1
ATOM 788 N N . LEU A 1 104 ? -0.120 11.325 13.850 1.00 97.00 104 LEU A N 1
ATOM 789 C CA . LEU A 1 104 ? 0.148 10.241 14.800 1.00 97.00 104 LEU A CA 1
ATOM 790 C C . LEU A 1 104 ? 1.313 10.571 15.744 1.00 97.00 104 LEU A C 1
ATOM 792 O O . LEU A 1 104 ? 1.205 10.335 16.946 1.00 97.00 104 LEU A O 1
ATOM 796 N N . ILE A 1 105 ? 2.399 11.160 15.232 1.00 97.81 105 ILE A N 1
ATOM 797 C CA . ILE A 1 105 ? 3.568 11.544 16.040 1.00 97.81 105 ILE A CA 1
ATOM 798 C C . ILE A 1 105 ? 3.219 12.680 17.004 1.00 97.81 105 ILE A C 1
ATOM 800 O O . ILE A 1 105 ? 3.619 12.642 18.166 1.00 97.81 105 ILE A O 1
ATOM 804 N N . THR A 1 106 ? 2.454 13.677 16.559 1.00 97.88 106 THR A N 1
ATOM 805 C CA . THR A 1 106 ? 2.022 14.773 17.443 1.00 97.88 106 THR A CA 1
ATOM 806 C C . THR A 1 106 ? 1.058 1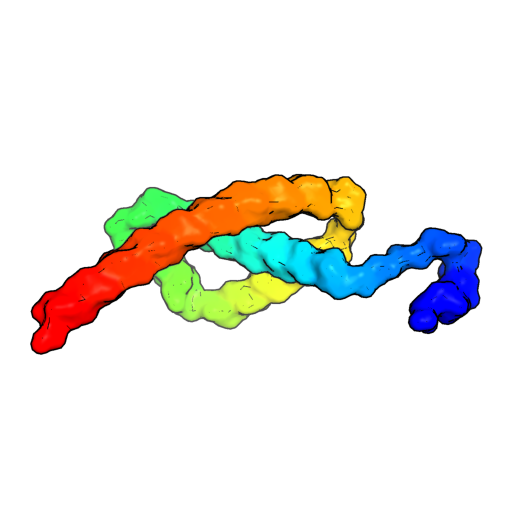4.288 18.526 1.00 97.88 106 THR A C 1
ATOM 808 O O . THR A 1 106 ? 1.221 14.654 19.693 1.00 97.88 106 THR A O 1
ATOM 811 N N . ALA A 1 107 ? 0.112 13.406 18.188 1.00 96.62 107 ALA A N 1
ATOM 812 C CA . ALA A 1 107 ? -0.773 12.774 19.167 1.00 96.62 107 ALA A CA 1
ATOM 813 C C . ALA A 1 107 ? 0.007 11.927 20.186 1.00 96.62 107 ALA A C 1
ATOM 815 O O . ALA A 1 107 ? -0.239 12.025 21.392 1.00 96.62 107 ALA A O 1
ATOM 816 N N . PHE A 1 108 ? 0.983 11.148 19.713 1.00 96.69 108 PHE A N 1
ATOM 817 C CA . PHE A 1 108 ? 1.887 10.380 20.563 1.00 96.69 108 PHE A CA 1
ATOM 818 C C . PHE A 1 108 ? 2.678 11.288 21.515 1.00 96.69 108 PHE A C 1
ATOM 820 O O . PHE A 1 108 ? 2.670 11.050 22.721 1.00 96.69 108 PHE A O 1
ATOM 827 N N . ALA A 1 109 ? 3.287 12.364 21.010 1.00 97.31 109 ALA A N 1
ATOM 828 C CA . ALA A 1 109 ? 4.072 13.300 21.816 1.00 97.31 109 ALA A CA 1
ATOM 829 C C . ALA A 1 109 ? 3.235 13.965 22.924 1.00 97.31 109 ALA A C 1
ATOM 831 O O . ALA A 1 109 ? 3.676 14.066 24.068 1.00 97.31 109 ALA A O 1
ATOM 832 N N . HIS A 1 110 ? 2.001 14.369 22.616 1.00 95.81 110 HIS A N 1
ATOM 833 C CA . HIS A 1 110 ? 1.101 14.955 23.608 1.00 95.81 110 HIS A CA 1
ATOM 834 C C . HIS A 1 110 ? 0.619 13.930 24.647 1.00 95.81 110 HIS A C 1
ATOM 836 O O . HIS A 1 110 ? 0.558 14.247 25.835 1.00 95.81 110 HIS A O 1
ATOM 842 N N . SER A 1 111 ? 0.301 12.699 24.227 1.00 96.50 111 SER A N 1
ATOM 843 C CA . SER A 1 111 ? -0.040 11.621 25.165 1.00 96.50 111 SER A CA 1
ATOM 844 C C . SER A 1 111 ? 1.133 11.284 26.082 1.00 96.50 111 SER A C 1
ATOM 846 O O . SER A 1 111 ? 0.920 11.043 27.266 1.00 96.50 111 SER A O 1
ATOM 848 N N . TRP A 1 112 ? 2.358 11.282 25.553 1.00 96.94 112 TRP A N 1
ATOM 849 C CA . TRP A 1 112 ? 3.568 11.062 26.338 1.00 96.94 112 TRP A CA 1
ATOM 850 C C . TRP A 1 112 ? 3.755 12.160 27.385 1.00 96.94 112 TRP A C 1
ATOM 852 O O . TRP A 1 112 ? 3.909 11.860 28.562 1.00 96.94 112 TRP A O 1
ATOM 862 N N . ASN A 1 113 ? 3.641 13.429 26.981 1.00 96.44 113 ASN A N 1
ATOM 863 C CA . ASN A 1 113 ? 3.793 14.572 27.882 1.00 96.44 113 ASN A CA 1
ATOM 864 C C . ASN A 1 113 ? 2.749 14.616 29.011 1.00 96.44 113 ASN A C 1
ATOM 866 O O . ASN A 1 113 ? 2.993 15.233 30.035 1.00 96.44 113 ASN A O 1
ATOM 870 N N . LYS A 1 114 ? 1.566 14.024 28.819 1.00 94.12 114 LYS A N 1
ATOM 871 C CA . LYS A 1 114 ? 0.540 13.936 29.872 1.00 94.12 114 LYS A CA 1
ATOM 872 C C . LYS A 1 114 ? 0.769 12.796 30.861 1.00 94.12 114 LYS A C 1
ATOM 874 O O . LYS A 1 114 ? 0.244 12.858 31.967 1.00 94.12 114 LYS A O 1
ATOM 879 N N . ASN A 1 115 ? 1.455 11.742 30.427 1.00 91.75 115 ASN A N 1
ATOM 880 C CA . ASN A 1 115 ? 1.676 10.532 31.217 1.00 91.75 115 ASN A CA 1
ATOM 881 C C . ASN A 1 115 ? 3.010 10.557 31.983 1.00 91.75 115 ASN A C 1
ATOM 883 O O . ASN A 1 115 ? 3.227 9.687 32.825 1.00 91.75 115 ASN A O 1
ATOM 887 N N . TRP A 1 116 ? 3.889 11.507 31.658 1.00 81.31 116 TRP A N 1
ATOM 888 C CA . TRP A 1 116 ? 5.120 11.825 32.379 1.00 81.31 116 TRP A CA 1
ATOM 889 C C . TRP A 1 116 ? 4.852 12.918 33.414 1.00 81.31 116 TRP A C 1
ATOM 891 O O . TRP A 1 116 ? 5.328 12.769 34.560 1.00 81.31 116 TRP A O 1
#

Radius of gyration: 20.66 Å; chains: 1; bounding box: 49×34×62 Å

pLDDT: mean 85.53, std 13.61, range [42.84, 97.94]

Secondary structure (DSSP, 8-state):
--HHHHHHHH--S------HHHHHHHHHHHHHHHHHHHHHHTTT---TTSHHHHHHHH-HHHHHHHHHHHHHHHHHS-HHHHHHHHHHHHHHHHHHHHHHHHHHHHHHHHHHHHH-

Foldseek 3Di:
DVQVVQCVPPVDSDDPPPDPVLLVLLLVQLVVVLVVVLVVLCPPPDDCPDPSNVCVPPVVVVSVVSSVVSSVVSVVDDPVPRPVVSVVVCVVVVVVVVVVVVVVVVVVVVVVVVVD